Protein AF-A0A976DA65-F1 (afdb_monomer)

pLDDT: mean 87.62, std 11.89, range [40.66, 98.31]

Radius of gyration: 24.02 Å; Cα contacts (8 Å, |Δi|>4): 67; chains: 1; bounding box: 48×58×60 Å

Mean predicted aligned error: 8.74 Å

Sequence (136 aa):
MIRGKNDKVDAQRIATYAYKNRDEVRLWTPKRDVIQKLDRLTALRSRLIKVRKIMQSPLTDCQDFVSKKDLNEAKEACQATMKALNKDIESVNQDIENVIQSDPDLKALYELIESVKGVGPVIATEILIVTARAAS

Structure (mmCIF, N/CA/C/O backbone):
data_AF-A0A976DA65-F1
#
_entry.id   AF-A0A976DA65-F1
#
loop_
_atom_site.group_PDB
_atom_site.id
_atom_site.type_symbol
_atom_site.label_atom_id
_atom_site.label_alt_id
_atom_site.label_comp_id
_atom_site.label_asym_id
_atom_site.label_entity_id
_atom_site.label_seq_id
_atom_site.pdbx_PDB_ins_code
_atom_site.Cartn_x
_atom_site.Cartn_y
_atom_site.Cartn_z
_atom_site.occupancy
_atom_site.B_iso_or_equiv
_atom_site.auth_seq_id
_atom_site.auth_comp_id
_atom_site.auth_asym_id
_atom_site.auth_atom_id
_atom_site.pdbx_PDB_model_num
ATOM 1 N N . MET A 1 1 ? 17.087 42.278 -10.799 1.00 44.28 1 MET A N 1
ATOM 2 C CA . MET A 1 1 ? 16.633 42.571 -12.177 1.00 44.28 1 MET A CA 1
ATOM 3 C C . MET A 1 1 ? 17.690 41.984 -13.106 1.00 44.28 1 MET A C 1
ATOM 5 O O . MET A 1 1 ? 18.820 42.408 -12.997 1.00 44.28 1 MET A O 1
ATOM 9 N N . ILE A 1 2 ? 17.506 40.931 -13.899 1.00 47.41 2 ILE A N 1
ATOM 10 C CA . ILE A 1 2 ? 16.337 40.157 -14.319 1.00 47.41 2 ILE A CA 1
ATOM 11 C C . ILE A 1 2 ? 16.768 38.686 -14.234 1.00 47.41 2 ILE A C 1
ATOM 13 O O . ILE A 1 2 ? 17.850 38.327 -14.692 1.00 47.41 2 ILE A O 1
ATOM 17 N N . ARG A 1 3 ? 15.923 37.849 -13.630 1.00 50.19 3 ARG A N 1
ATOM 18 C CA . ARG A 1 3 ? 15.988 36.382 -13.648 1.00 50.19 3 ARG A CA 1
ATOM 19 C C . ARG A 1 3 ? 15.705 35.960 -15.102 1.00 50.19 3 ARG A C 1
ATOM 21 O O . ARG A 1 3 ? 14.570 35.671 -15.465 1.00 50.19 3 ARG A O 1
ATOM 28 N N . GLY A 1 4 ? 16.690 36.160 -15.973 1.00 54.88 4 GLY A N 1
ATOM 29 C CA . GLY A 1 4 ? 16.550 36.058 -17.421 1.00 54.88 4 GLY A CA 1
ATOM 30 C C . GLY A 1 4 ? 16.453 34.599 -17.828 1.00 54.88 4 GLY A C 1
ATOM 31 O O . GLY A 1 4 ? 17.364 33.827 -17.553 1.00 54.88 4 GLY A O 1
ATOM 32 N N . LYS A 1 5 ? 15.324 34.239 -18.443 1.00 62.72 5 LYS A N 1
ATOM 33 C CA . LYS A 1 5 ? 15.035 32.930 -19.036 1.00 62.72 5 LYS A CA 1
ATOM 34 C C . LYS A 1 5 ? 16.263 32.330 -19.717 1.00 62.72 5 LYS A C 1
ATOM 36 O O . LYS A 1 5 ? 16.758 32.864 -20.707 1.00 62.72 5 LYS A O 1
ATOM 41 N N . ASN A 1 6 ? 16.686 31.192 -19.188 1.00 67.50 6 ASN A N 1
ATOM 42 C CA . ASN A 1 6 ? 17.826 30.426 -19.662 1.00 67.50 6 ASN A CA 1
ATOM 43 C C . ASN A 1 6 ? 17.402 29.329 -20.663 1.00 67.50 6 ASN A C 1
ATOM 45 O O . ASN A 1 6 ? 18.244 28.596 -21.161 1.00 67.50 6 ASN A O 1
ATOM 49 N N . ASP A 1 7 ? 16.113 29.281 -21.034 1.00 82.69 7 ASP A N 1
ATOM 50 C CA . ASP A 1 7 ? 15.498 28.254 -21.889 1.00 82.69 7 ASP A CA 1
ATOM 51 C C . ASP A 1 7 ? 16.254 28.021 -23.205 1.00 82.69 7 ASP A C 1
ATOM 53 O O . ASP A 1 7 ? 16.428 26.880 -23.617 1.00 82.69 7 ASP A O 1
ATOM 57 N N . LYS A 1 8 ? 16.742 29.083 -23.868 1.00 82.19 8 LYS A N 1
ATOM 58 C CA . LYS A 1 8 ? 17.513 28.943 -25.120 1.00 82.19 8 LYS A CA 1
ATOM 59 C C . LYS A 1 8 ? 18.884 28.308 -24.892 1.00 82.19 8 LYS A C 1
ATOM 61 O O . LYS A 1 8 ? 19.291 27.443 -25.663 1.00 82.19 8 LYS A O 1
ATOM 66 N N . VAL A 1 9 ? 19.593 28.746 -23.853 1.00 85.00 9 VAL A N 1
ATOM 67 C CA . VAL A 1 9 ? 20.930 28.238 -23.515 1.00 85.00 9 VAL A CA 1
ATOM 68 C C . VAL A 1 9 ? 20.822 26.804 -22.999 1.00 85.00 9 VAL A C 1
ATOM 70 O O . VAL A 1 9 ? 21.595 25.941 -23.409 1.00 85.00 9 VAL A O 1
ATOM 73 N N . ASP A 1 10 ? 19.823 26.520 -22.167 1.00 85.06 10 ASP A N 1
ATOM 74 C CA . ASP A 1 10 ? 19.551 25.184 -21.648 1.00 85.06 10 ASP A CA 1
ATOM 75 C C . ASP A 1 10 ? 19.087 24.238 -22.762 1.00 85.06 10 ASP A C 1
ATOM 77 O O . ASP A 1 10 ? 19.604 23.127 -22.854 1.00 85.06 10 ASP A O 1
ATOM 81 N N . ALA A 1 11 ? 18.235 24.687 -23.692 1.00 86.75 11 ALA A N 1
ATOM 82 C CA . ALA A 1 11 ? 17.871 23.904 -24.875 1.00 86.75 11 ALA A CA 1
ATOM 83 C C . ALA A 1 11 ? 19.092 23.575 -25.746 1.00 86.75 11 ALA A C 1
ATOM 85 O O . ALA A 1 11 ? 19.253 22.431 -26.173 1.00 86.75 11 ALA A O 1
ATOM 86 N N . GLN A 1 12 ? 19.993 24.539 -25.970 1.00 90.81 12 GLN A N 1
ATOM 87 C CA . GLN A 1 12 ? 21.225 24.303 -26.727 1.00 90.81 12 GLN A CA 1
ATOM 88 C C . GLN A 1 12 ? 22.146 23.297 -26.019 1.00 90.81 12 GLN A C 1
ATOM 90 O O . GLN A 1 12 ? 22.740 22.433 -26.672 1.00 90.81 12 GLN A O 1
ATOM 95 N N . ARG A 1 13 ? 22.256 23.372 -24.688 1.00 89.69 13 ARG A N 1
ATOM 96 C CA . ARG A 1 13 ? 23.048 22.426 -23.886 1.00 89.69 13 ARG A CA 1
ATOM 97 C C . ARG A 1 13 ? 22.442 21.026 -23.907 1.00 89.69 13 ARG A C 1
ATOM 99 O O . ARG A 1 13 ? 23.187 20.075 -24.134 1.00 89.69 13 ARG A O 1
ATOM 106 N N . ILE A 1 14 ? 21.121 20.901 -23.754 1.00 87.06 14 ILE A N 1
ATOM 107 C CA . ILE A 1 14 ? 20.394 19.626 -23.859 1.00 87.06 14 ILE A CA 1
ATOM 108 C C . ILE A 1 14 ? 20.591 19.020 -25.252 1.00 87.06 14 ILE A C 1
ATOM 110 O O . ILE A 1 14 ? 20.954 17.852 -25.352 1.00 87.06 14 ILE A O 1
ATOM 114 N N . ALA A 1 15 ? 20.440 19.806 -26.323 1.00 88.38 15 ALA A N 1
ATOM 115 C CA . ALA A 1 15 ? 20.617 19.332 -27.697 1.00 88.38 15 ALA A CA 1
ATOM 116 C C . ALA A 1 15 ? 22.059 18.876 -27.976 1.00 88.38 15 ALA A C 1
ATOM 118 O O . ALA A 1 15 ? 22.281 17.807 -28.541 1.00 88.38 15 ALA A O 1
ATOM 119 N N . THR A 1 16 ? 23.048 19.655 -27.530 1.00 92.19 16 THR A N 1
ATOM 120 C CA . THR A 1 16 ? 24.469 19.304 -27.678 1.00 92.19 16 THR A CA 1
ATOM 121 C C . THR A 1 16 ? 24.805 18.029 -26.905 1.00 92.19 16 THR A C 1
ATOM 123 O O . THR A 1 16 ? 25.524 17.171 -27.412 1.00 92.19 16 THR A O 1
ATOM 126 N N . TYR A 1 17 ? 24.281 17.889 -25.685 1.00 88.69 17 TYR A N 1
ATOM 127 C CA . TYR A 1 17 ? 24.463 16.695 -24.865 1.00 88.69 17 TYR A CA 1
ATOM 128 C C . TYR A 1 17 ? 23.795 15.469 -25.501 1.00 88.69 17 TYR A C 1
ATOM 130 O O . TYR A 1 17 ? 24.442 14.433 -25.636 1.00 88.6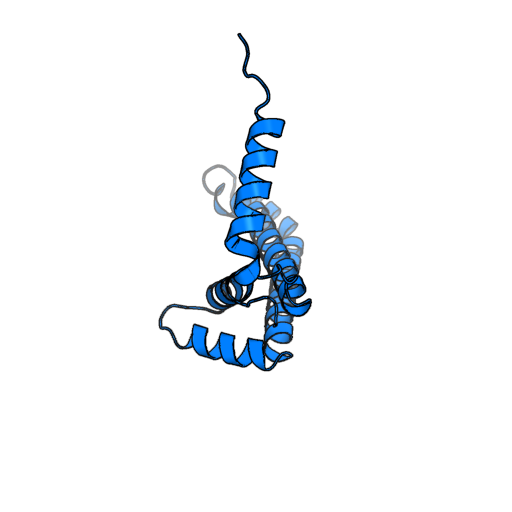9 17 TYR A O 1
ATOM 138 N N . ALA A 1 18 ? 22.549 15.594 -25.962 1.00 86.75 18 ALA A N 1
ATOM 139 C CA . ALA A 1 18 ? 21.825 14.518 -26.633 1.00 86.75 18 ALA A CA 1
ATOM 140 C C . ALA A 1 18 ? 22.538 14.060 -27.915 1.00 86.75 18 ALA A C 1
ATOM 142 O O . ALA A 1 18 ? 22.694 12.864 -28.134 1.00 86.75 18 ALA A O 1
ATOM 143 N N . TYR A 1 19 ? 23.037 14.996 -28.729 1.00 89.19 19 TYR A N 1
ATOM 144 C CA . TYR A 1 19 ? 23.771 14.670 -29.953 1.00 89.19 19 TYR A CA 1
ATOM 145 C C . TYR A 1 19 ? 25.103 13.961 -29.673 1.00 89.19 19 TYR A C 1
ATOM 147 O O . TYR A 1 19 ? 25.441 13.004 -30.366 1.00 89.19 19 TYR A O 1
ATOM 155 N N . LYS A 1 20 ? 25.851 14.406 -28.652 1.00 91.00 20 LYS A N 1
ATOM 156 C CA . LYS A 1 20 ? 27.131 13.793 -28.259 1.00 91.00 20 LYS A CA 1
ATOM 157 C C . LYS A 1 20 ? 26.974 12.374 -27.717 1.00 91.00 20 LYS A C 1
ATOM 159 O O . LYS A 1 20 ? 27.839 11.551 -27.970 1.00 91.00 20 LYS A O 1
ATOM 164 N N . ASN A 1 21 ? 25.893 12.105 -26.990 1.00 88.94 21 ASN A N 1
ATOM 165 C CA . ASN A 1 21 ? 25.658 10.812 -26.343 1.00 88.94 21 ASN A CA 1
ATOM 166 C C . ASN A 1 21 ? 24.681 9.925 -27.127 1.00 88.94 21 ASN A C 1
ATOM 168 O O . ASN A 1 21 ? 24.206 8.935 -26.585 1.00 88.94 21 ASN A O 1
ATOM 172 N N . ARG A 1 22 ? 24.351 10.268 -28.382 1.00 85.44 22 ARG A N 1
ATOM 173 C CA . ARG A 1 22 ? 23.292 9.605 -29.169 1.00 85.44 22 ARG A CA 1
ATOM 174 C C . ARG A 1 22 ? 23.475 8.089 -29.293 1.00 85.44 22 ARG A C 1
ATOM 176 O O . ARG A 1 22 ? 22.488 7.366 -29.291 1.00 85.44 22 ARG A O 1
ATOM 183 N N . ASP A 1 23 ? 24.725 7.633 -29.371 1.00 85.06 23 ASP A N 1
ATOM 184 C CA . ASP A 1 23 ? 25.069 6.220 -29.545 1.00 85.06 23 ASP A CA 1
ATOM 185 C C . ASP A 1 23 ? 24.917 5.436 -28.220 1.00 85.06 23 ASP A C 1
ATOM 187 O O . ASP A 1 23 ? 24.813 4.213 -28.224 1.00 85.06 23 ASP A O 1
ATOM 191 N N . GLU A 1 24 ? 24.827 6.141 -27.084 1.00 82.44 24 GLU A N 1
ATOM 192 C CA . GLU A 1 24 ? 24.597 5.596 -25.738 1.00 82.44 24 GLU A CA 1
ATOM 193 C C . GLU A 1 24 ? 23.175 5.880 -25.208 1.00 82.44 24 GLU A C 1
ATOM 195 O O . GLU A 1 24 ? 22.839 5.516 -24.074 1.00 82.44 24 GLU A O 1
ATOM 200 N N . VAL A 1 25 ? 22.312 6.530 -26.003 1.00 80.75 25 VAL A N 1
ATOM 201 C CA . VAL A 1 25 ? 20.947 6.879 -25.586 1.00 80.75 25 VAL A CA 1
ATOM 202 C C . VAL A 1 25 ? 20.132 5.612 -25.342 1.00 80.75 25 VAL A C 1
ATOM 204 O O . VAL A 1 25 ? 19.889 4.811 -26.242 1.00 80.75 25 VAL A O 1
ATOM 207 N N . ARG A 1 26 ? 19.622 5.474 -24.115 1.00 76.88 26 ARG A N 1
ATOM 208 C CA . ARG A 1 26 ? 18.584 4.498 -23.774 1.00 76.88 26 ARG A CA 1
ATOM 209 C C . ARG A 1 26 ? 17.232 5.191 -23.791 1.00 76.88 26 ARG A C 1
ATOM 211 O O . ARG A 1 26 ? 16.994 6.102 -22.998 1.00 76.88 26 ARG A O 1
ATOM 218 N N . LEU A 1 27 ? 16.355 4.763 -24.696 1.00 79.94 27 LEU A N 1
ATOM 219 C CA . LEU A 1 27 ? 14.979 5.247 -24.727 1.00 79.94 27 LEU A CA 1
ATOM 220 C C . LEU A 1 27 ? 14.273 4.852 -23.430 1.00 79.94 27 LEU A C 1
ATOM 222 O O . LEU A 1 27 ? 14.409 3.729 -22.945 1.00 79.94 27 LEU A O 1
ATOM 226 N N . TRP A 1 28 ? 13.526 5.795 -22.863 1.00 79.75 28 TRP A N 1
ATOM 227 C CA . TRP A 1 28 ? 12.684 5.513 -21.712 1.00 79.75 28 TRP A CA 1
ATOM 228 C C . TRP A 1 28 ? 11.551 4.577 -22.131 1.00 79.75 28 TRP A C 1
ATOM 230 O O . TRP A 1 28 ? 10.835 4.862 -23.092 1.00 79.75 28 TRP A O 1
ATOM 240 N N . THR A 1 29 ? 11.376 3.484 -21.396 1.00 75.44 29 THR A N 1
ATOM 241 C CA . THR A 1 29 ? 10.251 2.568 -21.562 1.00 75.44 29 THR A CA 1
ATOM 242 C C . THR A 1 29 ? 9.247 2.759 -20.422 1.00 75.44 29 THR A C 1
ATOM 244 O O . THR A 1 29 ? 9.640 2.969 -19.267 1.00 75.44 29 THR A O 1
ATOM 247 N N . PRO A 1 30 ? 7.936 2.725 -20.714 1.00 76.81 30 PRO A N 1
ATOM 248 C CA . PRO A 1 30 ? 6.917 2.842 -19.684 1.00 76.81 30 PRO A CA 1
ATOM 249 C C . PRO A 1 30 ? 6.917 1.617 -18.771 1.00 76.81 30 PRO A C 1
ATOM 251 O O . PRO A 1 30 ? 7.195 0.493 -19.192 1.00 76.81 30 PRO A O 1
ATOM 254 N N . LYS A 1 31 ? 6.565 1.828 -17.499 1.00 80.19 31 LYS A N 1
ATOM 255 C CA . LYS A 1 31 ? 6.404 0.730 -16.538 1.00 80.19 31 LYS A CA 1
ATOM 256 C C . LYS A 1 31 ? 5.358 -0.266 -17.048 1.00 80.19 31 LYS A C 1
ATOM 258 O O . LYS A 1 31 ? 4.302 0.154 -17.522 1.00 80.19 31 LYS A O 1
ATOM 263 N N . ARG A 1 32 ? 5.618 -1.567 -16.858 1.00 88.62 32 ARG A N 1
ATOM 264 C CA . ARG A 1 32 ? 4.648 -2.646 -17.123 1.00 88.62 32 ARG A CA 1
ATOM 265 C C . ARG A 1 32 ? 3.309 -2.330 -16.446 1.00 88.62 32 ARG A C 1
ATOM 267 O O . ARG A 1 32 ? 3.294 -1.860 -15.306 1.00 88.62 32 ARG A O 1
ATOM 274 N N . ASP A 1 33 ? 2.196 -2.646 -17.100 1.00 90.88 33 ASP A N 1
ATOM 275 C CA . ASP A 1 33 ? 0.854 -2.359 -16.568 1.00 90.88 33 ASP A CA 1
ATOM 276 C C . ASP A 1 33 ? 0.600 -3.016 -15.207 1.00 90.88 33 ASP A C 1
ATOM 278 O O . ASP A 1 33 ? -0.033 -2.420 -14.335 1.00 90.88 33 ASP A O 1
ATOM 282 N N . VAL A 1 34 ? 1.164 -4.207 -14.986 1.00 92.44 34 VAL A N 1
ATOM 283 C CA . VAL A 1 34 ? 1.109 -4.913 -13.699 1.00 92.44 34 VAL A CA 1
ATOM 284 C C . VAL A 1 34 ? 1.760 -4.107 -12.564 1.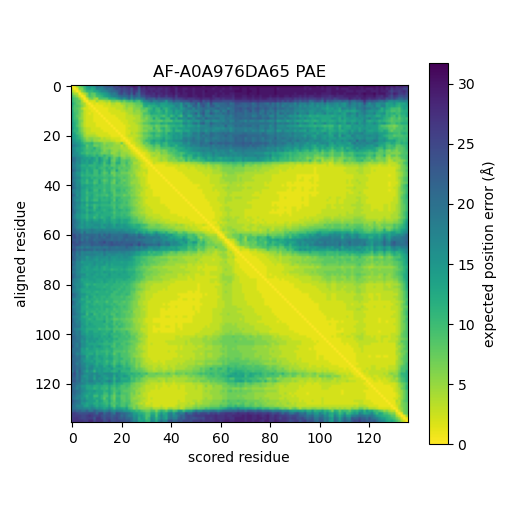00 92.44 34 VAL A C 1
ATOM 286 O O . VAL A 1 34 ? 1.202 -4.023 -11.472 1.00 92.44 34 VAL A O 1
ATOM 289 N N . ILE A 1 35 ? 2.870 -3.409 -12.836 1.00 92.06 35 ILE A N 1
ATOM 290 C CA . ILE A 1 35 ? 3.542 -2.538 -11.861 1.00 92.06 35 ILE A CA 1
ATOM 291 C C . ILE A 1 35 ? 2.714 -1.286 -11.599 1.00 92.06 35 ILE A C 1
ATOM 293 O O . ILE A 1 35 ? 2.562 -0.876 -10.452 1.00 92.06 35 ILE A O 1
ATOM 297 N N . GLN A 1 36 ? 2.129 -0.693 -12.642 1.00 92.12 36 GLN A N 1
ATOM 298 C CA . GLN A 1 36 ? 1.224 0.444 -12.465 1.00 92.12 36 GLN A CA 1
ATOM 299 C C . GLN A 1 36 ? -0.026 0.057 -11.658 1.00 92.12 36 GLN A C 1
ATOM 301 O O . GLN A 1 36 ? -0.530 0.856 -10.870 1.00 92.12 36 GLN A O 1
ATOM 306 N N . LYS A 1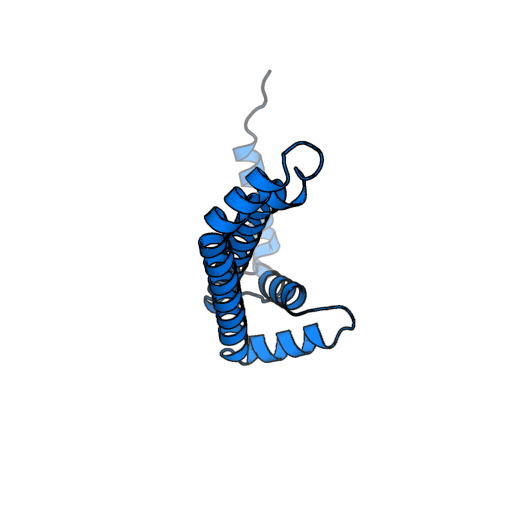 37 ? -0.545 -1.164 -11.842 1.00 94.69 37 LYS A N 1
ATOM 307 C CA . LYS A 1 37 ? -1.656 -1.699 -11.045 1.00 94.69 37 LYS A CA 1
ATOM 308 C C . LYS A 1 37 ? -1.256 -1.851 -9.577 1.00 94.69 37 LYS A C 1
ATOM 310 O O . LYS A 1 37 ? -2.005 -1.385 -8.719 1.00 94.69 37 LYS A O 1
ATOM 315 N N . LEU A 1 38 ? -0.088 -2.434 -9.296 1.00 94.62 38 LEU A N 1
ATOM 316 C CA . LEU A 1 38 ? 0.440 -2.546 -7.932 1.00 94.62 38 LEU A CA 1
ATOM 317 C C . LEU A 1 38 ? 0.606 -1.180 -7.268 1.00 94.62 38 LEU A C 1
ATOM 319 O O . LEU A 1 38 ? 0.129 -0.991 -6.156 1.00 94.62 38 LEU A O 1
ATOM 323 N N . ASP A 1 39 ? 1.185 -0.208 -7.969 1.00 93.75 39 ASP A N 1
ATOM 324 C CA . ASP A 1 39 ? 1.358 1.158 -7.464 1.00 93.75 39 ASP A CA 1
ATOM 325 C C . ASP A 1 39 ? 0.015 1.794 -7.051 1.00 93.75 39 ASP A C 1
ATOM 327 O O . ASP A 1 39 ? -0.150 2.312 -5.943 1.00 93.75 39 ASP A O 1
ATOM 331 N N . ARG A 1 40 ? -1.016 1.655 -7.895 1.00 96.25 40 ARG A N 1
ATOM 332 C CA . ARG A 1 40 ? -2.372 2.150 -7.594 1.00 96.25 40 ARG A CA 1
ATOM 333 C C . ARG A 1 40 ? -2.992 1.458 -6.375 1.00 96.25 40 ARG A C 1
ATOM 335 O O . ARG A 1 40 ? -3.601 2.146 -5.549 1.00 96.25 40 ARG A O 1
ATOM 342 N N . LEU A 1 41 ? -2.851 0.135 -6.259 1.00 97.25 41 LEU A N 1
ATOM 343 C CA . LEU A 1 41 ? -3.368 -0.648 -5.129 1.00 97.25 41 LEU A CA 1
ATOM 344 C C . LEU A 1 41 ? -2.654 -0.284 -3.822 1.00 97.25 41 LEU A C 1
ATOM 346 O O . LEU A 1 41 ? -3.309 -0.016 -2.814 1.00 97.25 41 LEU A O 1
ATOM 350 N N . THR A 1 42 ? -1.330 -0.164 -3.844 1.00 95.75 42 THR A N 1
ATOM 351 C CA . THR A 1 42 ? -0.528 0.234 -2.681 1.00 95.75 42 THR A CA 1
ATOM 352 C C . THR A 1 42 ? -0.852 1.661 -2.232 1.00 95.75 42 THR A C 1
ATOM 354 O O . THR A 1 42 ? -1.031 1.925 -1.037 1.00 95.75 42 THR A O 1
ATOM 357 N N . ALA A 1 43 ? -1.061 2.582 -3.177 1.00 96.19 43 ALA A N 1
ATOM 358 C CA . ALA A 1 43 ? -1.537 3.927 -2.873 1.00 96.19 43 ALA A CA 1
ATOM 359 C C . ALA A 1 43 ? -2.952 3.927 -2.266 1.00 96.19 43 ALA A C 1
ATOM 361 O O . ALA A 1 43 ? -3.255 4.759 -1.404 1.00 96.19 43 ALA A O 1
ATOM 362 N N . LEU A 1 44 ? -3.848 3.041 -2.718 1.00 97.94 44 LEU A N 1
ATOM 363 C CA . LEU A 1 44 ? -5.193 2.886 -2.151 1.00 97.94 44 LEU A CA 1
ATOM 364 C C . LEU A 1 44 ? -5.130 2.344 -0.719 1.00 97.94 44 LEU A C 1
ATOM 366 O O . LEU A 1 44 ? -5.714 2.943 0.184 1.00 97.94 44 LEU A O 1
ATOM 370 N N . ARG A 1 45 ? -4.354 1.282 -0.492 1.00 97.88 45 ARG A N 1
ATOM 371 C CA . ARG A 1 45 ? -4.103 0.710 0.835 1.00 97.88 45 ARG A CA 1
ATOM 372 C C . ARG A 1 45 ? -3.614 1.771 1.821 1.00 97.88 45 ARG A C 1
ATOM 374 O O . ARG A 1 45 ? -4.161 1.907 2.915 1.00 97.88 45 ARG A O 1
ATOM 381 N N . SER A 1 46 ? -2.629 2.573 1.418 1.00 96.88 46 SER A N 1
ATOM 382 C CA . SER A 1 46 ? -2.086 3.662 2.239 1.00 96.88 46 SER A CA 1
ATOM 383 C C . SER A 1 46 ? -3.140 4.716 2.596 1.00 96.88 46 SER A C 1
ATOM 385 O O . SER A 1 46 ? -3.199 5.176 3.740 1.00 96.88 46 SER A O 1
ATOM 387 N N . ARG A 1 47 ? -4.026 5.066 1.652 1.00 98.00 47 ARG A N 1
ATOM 388 C CA . ARG A 1 47 ? -5.160 5.971 1.906 1.00 98.00 47 ARG A CA 1
ATOM 389 C C . ARG A 1 47 ? -6.144 5.381 2.919 1.00 98.00 47 ARG A C 1
ATOM 391 O O . ARG A 1 47 ? -6.502 6.077 3.866 1.00 98.00 47 ARG A O 1
ATOM 398 N N . LEU A 1 48 ? -6.525 4.112 2.775 1.00 97.94 48 LEU A N 1
ATOM 399 C CA . LEU A 1 48 ? -7.444 3.437 3.700 1.00 97.94 48 LEU A CA 1
ATOM 400 C C . LEU A 1 48 ? -6.876 3.353 5.123 1.00 97.94 48 LEU A C 1
ATOM 402 O O . LEU A 1 48 ? -7.569 3.684 6.084 1.00 97.94 48 LEU A O 1
ATOM 406 N N . ILE A 1 49 ? -5.595 2.999 5.268 1.00 97.44 49 ILE A N 1
ATOM 407 C CA . ILE A 1 49 ? -4.913 2.973 6.573 1.00 97.44 49 ILE A CA 1
ATOM 408 C C . ILE A 1 49 ? -4.920 4.363 7.219 1.00 97.44 49 ILE A C 1
ATOM 410 O O . ILE A 1 49 ? -5.175 4.485 8.420 1.00 97.44 49 ILE A O 1
ATOM 414 N N . LYS A 1 50 ? -4.673 5.419 6.432 1.00 97.75 50 LYS A N 1
ATOM 415 C CA . LYS A 1 50 ? -4.711 6.801 6.922 1.00 97.75 50 LYS A CA 1
ATOM 416 C C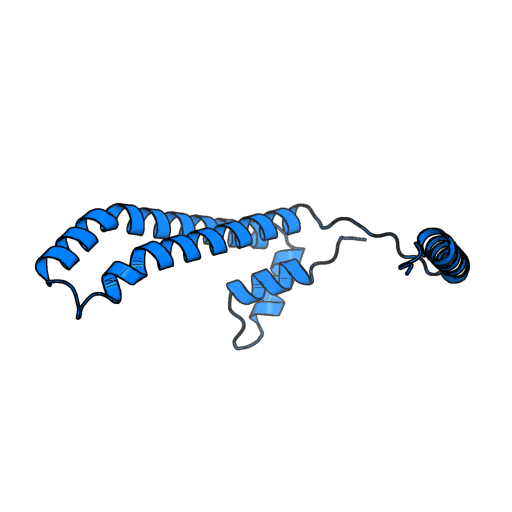 . LYS A 1 50 ? -6.105 7.179 7.422 1.00 97.75 50 LYS A C 1
ATOM 418 O O . LYS A 1 50 ? -6.215 7.708 8.524 1.00 97.75 50 LYS A O 1
ATOM 423 N N . VAL A 1 51 ? -7.154 6.872 6.657 1.00 97.06 51 VAL A N 1
ATOM 424 C CA . VAL A 1 51 ? -8.548 7.128 7.061 1.00 97.06 51 VAL A CA 1
ATOM 425 C C . VAL A 1 51 ? -8.894 6.357 8.334 1.00 97.06 51 VAL A C 1
ATOM 427 O O . VAL A 1 51 ? -9.407 6.948 9.281 1.00 97.06 51 VAL A O 1
ATOM 430 N N . ARG A 1 52 ? -8.532 5.071 8.416 1.00 96.56 52 ARG A N 1
ATOM 431 C CA . ARG A 1 52 ? -8.728 4.266 9.628 1.00 96.56 52 ARG A CA 1
ATOM 432 C C . ARG A 1 52 ? -8.058 4.897 10.846 1.00 96.56 52 ARG A C 1
ATOM 434 O O . ARG A 1 52 ? -8.674 4.979 11.902 1.00 96.56 52 ARG A O 1
ATOM 441 N N . LYS A 1 53 ? -6.818 5.374 10.705 1.00 95.00 53 LYS A N 1
ATOM 442 C CA . LYS A 1 53 ? -6.090 6.035 11.797 1.00 95.00 53 LYS A CA 1
ATOM 443 C C . LYS A 1 53 ? -6.770 7.334 12.237 1.00 95.00 53 LYS A C 1
ATOM 445 O O . LYS A 1 53 ? -6.864 7.579 13.435 1.00 95.00 53 LYS A O 1
ATOM 450 N N . ILE A 1 54 ? -7.257 8.134 11.285 1.00 94.00 54 ILE A N 1
ATOM 451 C CA . ILE A 1 54 ? -8.006 9.368 11.569 1.00 94.00 54 ILE A CA 1
ATOM 452 C C . ILE A 1 54 ? -9.272 9.058 12.375 1.00 94.00 54 ILE A C 1
ATOM 454 O O . ILE A 1 54 ? -9.548 9.751 13.345 1.00 94.00 54 ILE A O 1
ATOM 458 N N . MET A 1 55 ? -10.006 8.002 12.014 1.00 91.50 55 MET A N 1
ATOM 459 C CA . MET A 1 55 ? -11.217 7.594 12.738 1.00 91.50 55 MET A CA 1
ATOM 460 C C . MET A 1 55 ? -10.906 7.003 14.120 1.00 91.50 55 MET A C 1
ATOM 462 O O . MET A 1 55 ? -11.681 7.174 15.054 1.00 91.50 55 MET A O 1
ATOM 466 N N . GLN A 1 56 ? -9.777 6.305 14.265 1.00 91.06 56 GLN A N 1
ATOM 467 C CA . GLN A 1 56 ? -9.408 5.624 15.505 1.00 91.06 56 GLN A CA 1
ATOM 468 C C . GLN A 1 56 ? -8.835 6.560 16.575 1.00 91.06 56 GLN A C 1
ATOM 470 O O . GLN A 1 56 ? -9.156 6.382 17.745 1.00 91.06 56 GLN A O 1
ATOM 475 N N . SER A 1 57 ? -8.000 7.532 16.193 1.00 88.12 57 SER A N 1
ATOM 476 C CA . SER A 1 57 ? -7.260 8.385 17.140 1.00 88.12 57 SER A CA 1
ATOM 477 C C . SER A 1 57 ? -8.164 9.101 18.161 1.00 88.12 57 SER A C 1
ATOM 479 O O . SER A 1 57 ? -7.903 8.973 19.355 1.00 88.12 57 SER A O 1
ATOM 481 N N . PRO A 1 58 ? -9.295 9.730 17.786 1.00 84.88 58 PRO A N 1
ATOM 482 C CA . PRO A 1 58 ? -10.200 10.341 18.767 1.00 84.88 58 PRO A CA 1
ATOM 483 C C . PRO A 1 58 ? -10.799 9.337 19.766 1.00 84.88 58 PRO A C 1
ATOM 485 O O . PRO A 1 58 ? -11.081 9.682 20.910 1.00 84.88 58 PRO A O 1
ATOM 488 N N . LEU A 1 59 ? -10.975 8.077 19.354 1.00 84.50 59 LEU A N 1
ATOM 489 C CA . LEU A 1 59 ? -11.559 7.018 20.185 1.00 84.50 59 LEU A CA 1
ATOM 490 C C . LEU A 1 59 ? -10.555 6.431 21.191 1.00 84.50 59 LEU A C 1
ATOM 492 O O . LEU A 1 59 ? -10.966 5.753 22.139 1.00 84.50 59 LEU A O 1
ATOM 496 N N . THR A 1 60 ? -9.254 6.647 20.976 1.00 80.56 60 THR A N 1
ATOM 497 C CA . THR A 1 60 ? -8.174 6.158 21.844 1.00 80.56 60 THR A CA 1
ATOM 498 C C . THR A 1 60 ? -7.506 7.267 22.645 1.00 80.56 60 THR A C 1
ATOM 500 O O . THR A 1 60 ? -7.138 7.021 23.790 1.00 80.56 60 THR A O 1
ATOM 503 N N . ASP A 1 61 ? -7.394 8.472 22.093 1.00 79.44 61 ASP A N 1
ATOM 504 C CA . ASP A 1 61 ? -6.502 9.513 22.615 1.00 79.44 61 ASP A CA 1
ATOM 505 C C . ASP A 1 61 ? -7.248 10.545 23.483 1.00 79.44 61 ASP A C 1
ATOM 507 O O . ASP A 1 61 ? -6.634 11.278 24.251 1.00 79.44 61 ASP A O 1
ATOM 511 N N . CYS A 1 62 ? -8.585 10.583 23.419 1.00 74.56 62 CYS A N 1
ATOM 512 C CA . CYS A 1 62 ? -9.420 11.495 24.213 1.00 74.56 62 CYS A CA 1
ATOM 513 C C . CYS A 1 62 ? -9.897 10.896 25.552 1.00 74.56 62 CYS A C 1
ATOM 515 O O . CYS A 1 62 ? -10.776 11.468 26.197 1.00 74.56 62 CYS A O 1
ATOM 517 N N . GLN A 1 63 ? -9.332 9.760 25.980 1.00 68.94 63 GLN A N 1
ATOM 518 C CA . GLN A 1 63 ? -9.763 9.024 27.181 1.00 68.94 63 GLN A CA 1
ATOM 519 C C . GLN A 1 63 ? -9.663 9.828 28.483 1.00 68.94 63 GLN A C 1
ATOM 521 O O . GLN A 1 63 ? -10.476 9.620 29.380 1.00 68.94 63 GLN A O 1
ATOM 526 N N . ASP A 1 64 ? -8.723 10.771 28.550 1.00 74.38 64 ASP A N 1
ATOM 527 C CA . ASP A 1 64 ? -8.497 11.607 29.734 1.00 74.38 64 ASP A CA 1
ATOM 528 C C . ASP A 1 64 ? -9.325 12.907 29.730 1.00 74.38 64 ASP A C 1
ATOM 530 O O . ASP A 1 64 ? -9.409 13.592 30.748 1.00 74.38 64 ASP A O 1
ATOM 534 N N . PHE A 1 65 ? -9.957 13.252 28.600 1.00 76.50 65 PHE A N 1
ATOM 535 C CA . PHE A 1 65 ? -10.677 14.522 28.402 1.00 76.50 65 PHE A CA 1
ATOM 536 C C . PHE A 1 65 ? -12.189 14.356 28.218 1.00 76.50 65 PHE A C 1
ATOM 538 O O . PHE A 1 65 ? -12.930 15.335 28.290 1.00 76.50 65 PHE A O 1
ATOM 545 N N . VAL A 1 66 ? -12.653 13.132 27.959 1.00 81.00 66 VAL A N 1
ATOM 546 C CA . VAL A 1 66 ? -14.049 12.814 27.643 1.00 81.00 66 VAL A CA 1
ATOM 547 C C . VAL A 1 66 ? -14.549 11.738 28.600 1.00 81.00 66 VAL A C 1
ATOM 549 O O . VAL A 1 66 ? -13.799 10.851 29.010 1.00 81.00 66 VAL A O 1
ATOM 552 N N . SER A 1 67 ? -15.828 11.800 28.976 1.00 85.06 67 SER A N 1
ATOM 553 C CA . SER A 1 67 ? -16.402 10.787 29.857 1.00 85.06 67 SER A CA 1
ATOM 554 C C . SER A 1 67 ? -16.341 9.397 29.206 1.00 85.06 67 SER A C 1
ATOM 556 O O . SER A 1 67 ? -16.482 9.237 27.991 1.00 85.06 67 SER A O 1
ATOM 558 N N . LYS A 1 68 ? -16.171 8.349 30.024 1.00 85.44 68 LYS A N 1
ATOM 559 C CA . LYS A 1 68 ? -16.162 6.957 29.531 1.00 85.44 68 LYS A CA 1
ATOM 560 C C . LYS A 1 68 ? -17.443 6.594 28.775 1.00 85.44 68 LYS A C 1
ATOM 562 O O . LYS A 1 68 ? -17.395 5.758 27.878 1.00 85.44 68 LYS A O 1
ATOM 567 N N . LYS A 1 69 ? -18.573 7.203 29.147 1.00 87.75 69 LYS A N 1
ATOM 568 C CA . LYS A 1 69 ? -19.868 6.979 28.504 1.00 87.75 69 LYS A CA 1
ATOM 569 C C . LYS A 1 69 ? -19.865 7.524 27.075 1.00 87.75 69 LYS A C 1
ATOM 571 O O . LYS A 1 69 ? -20.099 6.752 26.153 1.00 87.75 69 LYS A O 1
ATOM 576 N N . ASP A 1 70 ? -19.497 8.791 26.891 1.00 87.25 70 ASP A N 1
ATO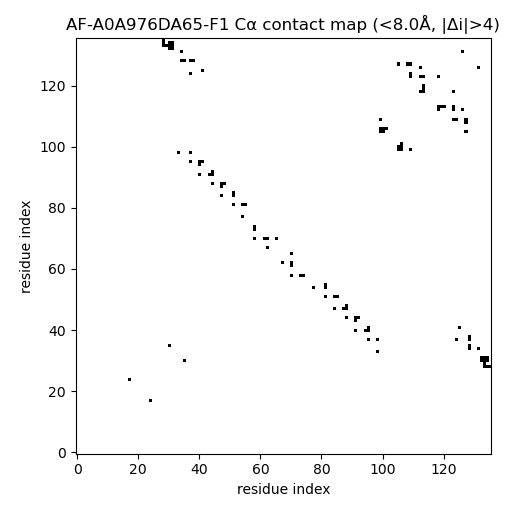M 577 C CA . ASP A 1 70 ? -19.498 9.433 25.567 1.00 87.25 70 ASP A CA 1
ATOM 578 C C . ASP A 1 70 ? -18.481 8.770 24.620 1.00 87.25 70 ASP A C 1
ATOM 580 O O . ASP A 1 70 ? -18.736 8.605 23.428 1.00 87.25 70 ASP A O 1
ATOM 584 N N . LEU A 1 71 ? -17.338 8.311 25.148 1.00 87.19 71 LEU A N 1
ATOM 585 C CA . LEU A 1 71 ? -16.355 7.546 24.371 1.00 87.19 71 LEU A CA 1
ATOM 586 C C . LEU A 1 71 ? -16.882 6.187 23.912 1.00 87.19 71 LEU A C 1
ATOM 588 O O . LEU A 1 71 ? -16.560 5.753 22.805 1.00 87.19 71 LEU A O 1
ATOM 592 N N . ASN A 1 72 ? -17.654 5.496 24.750 1.00 88.56 72 ASN A N 1
ATOM 593 C CA . ASN A 1 72 ? -18.259 4.223 24.370 1.00 88.56 72 ASN A CA 1
ATOM 594 C C . ASN A 1 72 ? -19.347 4.430 23.312 1.00 88.56 72 ASN A C 1
ATOM 596 O O . ASN A 1 72 ? -19.332 3.722 22.310 1.00 88.56 72 ASN A O 1
ATOM 600 N N . GLU A 1 73 ? -20.200 5.445 23.464 1.00 89.94 73 GLU A N 1
ATOM 601 C CA . GLU A 1 73 ? -21.202 5.808 22.451 1.00 89.94 73 GLU A CA 1
ATOM 602 C C . GLU A 1 73 ? -20.539 6.157 21.106 1.00 89.94 73 GLU A C 1
ATOM 604 O O . GLU A 1 73 ? -20.945 5.660 20.054 1.00 89.94 73 GLU A O 1
ATOM 609 N N . ALA A 1 74 ? -19.448 6.931 21.123 1.00 89.00 74 ALA A N 1
ATOM 610 C CA . ALA A 1 74 ? -18.681 7.250 19.918 1.00 89.00 74 ALA A CA 1
ATOM 611 C C . ALA A 1 74 ? -18.027 6.008 19.281 1.00 89.00 74 ALA A C 1
ATOM 613 O O . ALA A 1 74 ? -18.005 5.876 18.052 1.00 89.00 74 ALA A O 1
ATOM 614 N N . LYS A 1 75 ? -17.511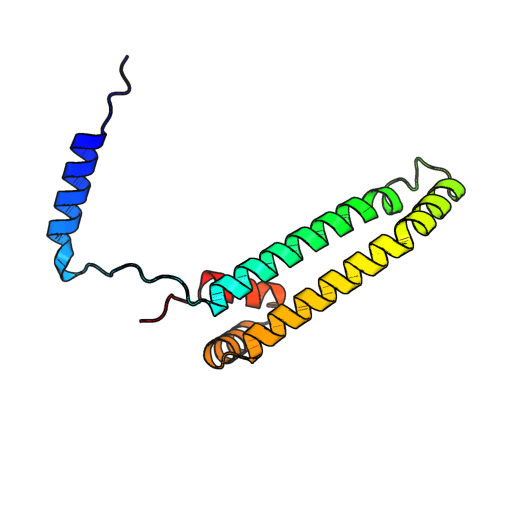 5.076 20.097 1.00 90.31 75 LYS A N 1
ATOM 615 C CA . LYS A 1 75 ? -16.950 3.799 19.623 1.00 90.31 75 LYS A CA 1
ATOM 616 C C . LYS A 1 75 ? -18.012 2.930 18.968 1.00 90.31 75 LYS A C 1
ATOM 618 O O . LYS A 1 75 ? -17.757 2.410 17.884 1.00 90.31 75 LYS A O 1
ATOM 623 N N . GLU A 1 76 ? -19.176 2.792 19.594 1.00 91.88 76 GLU A N 1
ATOM 624 C CA . GLU A 1 76 ? -20.308 2.038 19.051 1.00 91.88 76 GLU A CA 1
ATOM 625 C C . GLU A 1 76 ? -20.781 2.646 17.726 1.00 91.88 76 GLU A C 1
ATOM 627 O O . GLU A 1 76 ? -20.889 1.934 16.726 1.00 91.88 76 GLU A O 1
ATOM 632 N N . ALA A 1 77 ? -20.938 3.973 17.666 1.00 91.69 77 ALA A N 1
ATOM 633 C CA . ALA A 1 77 ? -21.319 4.678 16.44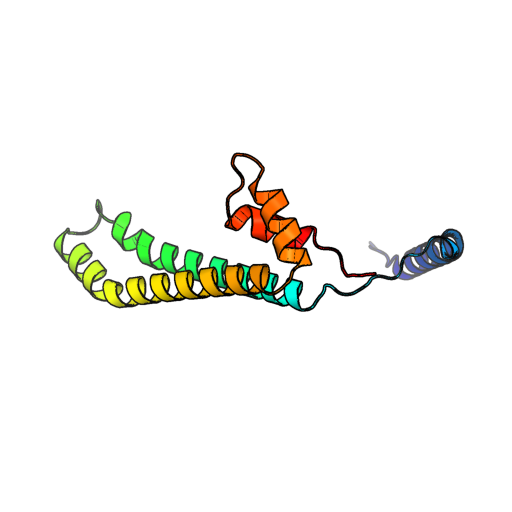4 1.00 91.69 77 ALA A CA 1
ATOM 634 C C . ALA A 1 77 ? -20.311 4.473 15.296 1.00 91.69 77 ALA A C 1
ATOM 636 O O . ALA A 1 77 ? -20.696 4.312 14.137 1.00 91.69 77 ALA A O 1
ATOM 637 N N . CYS A 1 78 ? -19.010 4.438 15.601 1.00 92.94 78 CYS A N 1
ATOM 638 C CA . CYS A 1 78 ? -17.955 4.255 14.599 1.00 92.94 78 CYS A CA 1
ATOM 639 C C . CYS A 1 78 ? -17.641 2.784 14.278 1.00 92.94 78 CYS A C 1
ATOM 641 O O . CYS A 1 78 ? -16.894 2.514 13.331 1.00 92.94 78 CYS A O 1
ATOM 643 N N . GLN A 1 79 ? -18.172 1.822 15.039 1.00 93.25 79 GLN A N 1
ATOM 644 C CA . GLN A 1 79 ? -17.768 0.416 14.961 1.00 93.25 79 GLN A CA 1
ATOM 645 C C . GLN A 1 79 ? -18.000 -0.183 13.569 1.00 93.25 79 GLN A C 1
ATOM 647 O O . GLN A 1 79 ? -17.127 -0.874 13.036 1.00 93.25 79 GLN A O 1
ATOM 652 N N . ALA A 1 80 ? -19.154 0.103 12.959 1.00 95.75 80 ALA A N 1
ATOM 653 C CA . ALA A 1 80 ? -19.490 -0.383 11.623 1.00 95.75 80 ALA A CA 1
ATOM 654 C C . ALA A 1 80 ? -18.515 0.157 10.563 1.00 95.75 80 ALA A C 1
ATOM 656 O O . ALA A 1 80 ? -17.987 -0.611 9.757 1.00 95.75 80 ALA A O 1
ATOM 657 N N . THR A 1 81 ? -18.205 1.454 10.622 1.00 95.81 81 THR A N 1
ATOM 658 C CA . THR A 1 81 ? -17.246 2.115 9.726 1.00 95.81 81 THR A CA 1
ATOM 659 C C . THR A 1 81 ? -15.842 1.538 9.885 1.00 95.81 81 THR A C 1
ATOM 661 O O . THR A 1 81 ? -15.193 1.203 8.897 1.00 95.81 81 THR A O 1
ATOM 664 N N . MET A 1 82 ? -15.376 1.349 11.123 1.00 95.38 82 MET A N 1
ATOM 665 C CA . MET A 1 82 ? -14.067 0.746 11.398 1.00 95.38 82 MET A CA 1
ATOM 666 C C . MET A 1 82 ? -13.975 -0.692 10.878 1.00 95.38 82 MET A C 1
ATOM 668 O O . MET A 1 82 ? -12.952 -1.087 10.316 1.00 95.38 82 MET A O 1
ATOM 672 N N . LYS A 1 83 ? -15.053 -1.473 11.023 1.00 96.88 83 LYS A N 1
ATOM 673 C CA . LYS A 1 83 ? -15.134 -2.835 10.485 1.00 96.88 83 LYS A CA 1
ATOM 674 C C . LYS A 1 83 ? -15.079 -2.843 8.956 1.00 96.88 83 LYS A C 1
ATOM 676 O O . LYS A 1 83 ? -14.355 -3.664 8.397 1.00 96.88 83 LYS A O 1
ATOM 681 N N . ALA A 1 84 ? -15.798 -1.934 8.298 1.00 97.56 84 ALA A N 1
ATOM 682 C CA . ALA A 1 84 ? -15.762 -1.789 6.845 1.00 97.56 84 ALA A CA 1
ATOM 683 C C . ALA A 1 84 ? -14.354 -1.420 6.353 1.00 97.56 84 ALA A C 1
ATOM 685 O O . ALA A 1 84 ? -13.802 -2.128 5.520 1.00 97.56 84 ALA A O 1
ATOM 686 N N . LEU A 1 85 ? -13.713 -0.417 6.966 1.00 97.62 85 LEU A N 1
ATOM 687 C CA . LEU A 1 85 ? -12.345 -0.015 6.619 1.00 97.62 85 LEU A CA 1
ATOM 688 C C . LEU A 1 85 ? -11.337 -1.160 6.768 1.00 97.62 85 LEU A C 1
ATOM 690 O O . LEU A 1 85 ? -10.468 -1.326 5.918 1.00 97.62 85 LEU A O 1
ATOM 694 N N . ASN A 1 86 ? -11.438 -1.962 7.832 1.00 97.50 86 ASN A N 1
ATOM 695 C CA . ASN A 1 86 ? -10.571 -3.130 8.000 1.00 97.50 86 ASN A CA 1
ATOM 696 C C . ASN A 1 86 ? -10.806 -4.182 6.912 1.00 97.50 86 ASN A C 1
ATOM 698 O O . ASN A 1 86 ? -9.840 -4.745 6.405 1.00 97.50 86 ASN A O 1
ATOM 702 N N . LYS A 1 87 ? -12.066 -4.420 6.532 1.00 98.31 87 LYS A N 1
ATOM 703 C CA . LYS A 1 87 ? -12.407 -5.343 5.447 1.00 98.31 87 LYS A CA 1
ATOM 704 C C . LYS A 1 87 ? -11.861 -4.858 4.102 1.00 98.31 87 LYS A C 1
ATOM 706 O O . LYS A 1 87 ? -11.302 -5.659 3.362 1.00 98.31 87 LYS A O 1
ATOM 711 N N . ASP A 1 88 ? -11.979 -3.567 3.812 1.00 98.12 88 ASP A N 1
ATOM 712 C CA . ASP A 1 88 ? -11.471 -2.982 2.569 1.00 98.12 88 ASP A CA 1
ATOM 713 C C . ASP A 1 88 ? -9.940 -3.057 2.507 1.00 98.12 88 ASP A C 1
ATOM 715 O O . ASP A 1 88 ? -9.382 -3.416 1.474 1.00 98.12 88 ASP A O 1
ATOM 719 N N . ILE A 1 89 ? -9.248 -2.779 3.621 1.00 98.12 89 ILE A N 1
ATOM 720 C CA . ILE A 1 89 ? -7.786 -2.931 3.712 1.00 98.12 89 ILE A CA 1
ATOM 721 C C . ILE A 1 89 ? -7.376 -4.379 3.435 1.00 98.12 89 ILE A C 1
ATOM 723 O O . ILE A 1 89 ? -6.432 -4.598 2.679 1.00 98.12 89 ILE A O 1
ATOM 727 N N . GLU A 1 90 ? -8.078 -5.350 4.021 1.00 97.88 90 GLU A N 1
ATOM 728 C CA . GLU A 1 90 ? -7.780 -6.769 3.820 1.00 97.88 90 GLU A CA 1
ATOM 729 C C . GLU A 1 90 ? -8.021 -7.202 2.372 1.00 97.88 90 GLU A C 1
ATOM 731 O O . GLU A 1 90 ? -7.173 -7.852 1.768 1.00 97.88 90 GLU A O 1
ATOM 736 N N . SER A 1 91 ? -9.127 -6.754 1.775 1.00 98.25 91 SER A N 1
ATOM 737 C CA . SER A 1 91 ? -9.413 -7.001 0.361 1.00 98.25 91 SER A CA 1
ATOM 738 C C . SER A 1 91 ? -8.306 -6.453 -0.539 1.00 98.25 91 SER A C 1
ATOM 740 O O . SER A 1 91 ? -7.845 -7.148 -1.438 1.00 98.25 91 SER A O 1
ATOM 742 N N . VAL A 1 92 ? -7.834 -5.229 -0.279 1.00 98.00 92 VAL A N 1
ATOM 743 C CA . VAL A 1 92 ? -6.751 -4.624 -1.067 1.00 98.00 92 VAL A CA 1
ATOM 744 C C . VAL A 1 92 ? -5.418 -5.345 -0.840 1.00 98.00 92 VAL A C 1
ATOM 746 O O . VAL A 1 92 ? -4.649 -5.482 -1.789 1.00 98.00 92 VAL A O 1
ATOM 749 N N . ASN A 1 93 ? -5.127 -5.829 0.375 1.00 97.19 93 ASN A N 1
ATOM 750 C CA . ASN A 1 93 ? -3.941 -6.660 0.620 1.00 97.19 93 ASN A CA 1
ATOM 751 C C . ASN A 1 93 ? -3.987 -7.937 -0.232 1.00 97.19 93 ASN A C 1
ATOM 753 O O . ASN A 1 93 ? -3.006 -8.251 -0.903 1.00 97.19 93 ASN A O 1
ATOM 757 N N . GLN A 1 94 ? -5.135 -8.618 -0.261 1.00 97.62 94 GLN A N 1
ATOM 758 C CA . GLN A 1 94 ? -5.314 -9.819 -1.071 1.00 97.62 94 GLN A CA 1
ATOM 759 C C . GLN A 1 94 ? -5.185 -9.518 -2.569 1.00 97.62 94 GLN A C 1
ATOM 761 O O . GLN A 1 94 ? -4.567 -10.286 -3.299 1.00 97.62 94 GLN A O 1
ATOM 766 N N . ASP A 1 95 ? -5.720 -8.388 -3.039 1.00 97.94 95 ASP A N 1
ATOM 767 C CA . ASP A 1 95 ? -5.573 -7.964 -4.434 1.00 97.94 95 ASP A CA 1
ATOM 768 C C . ASP A 1 95 ? -4.108 -7.700 -4.809 1.00 97.94 95 ASP A C 1
ATOM 770 O O . ASP A 1 95 ? -3.683 -8.068 -5.905 1.00 97.94 95 ASP A O 1
ATOM 774 N N . ILE A 1 96 ? -3.327 -7.084 -3.913 1.00 97.19 96 ILE A N 1
ATOM 775 C CA . ILE A 1 96 ? -1.883 -6.875 -4.100 1.00 97.19 96 ILE A CA 1
ATOM 776 C C . ILE A 1 96 ? -1.174 -8.223 -4.233 1.00 97.19 96 ILE A C 1
ATOM 778 O O . ILE A 1 96 ? -0.438 -8.434 -5.198 1.00 97.19 96 ILE A O 1
ATOM 782 N N . GLU A 1 97 ? -1.426 -9.142 -3.302 1.00 96.19 97 GLU A N 1
ATOM 783 C CA . GLU A 1 97 ? -0.812 -10.468 -3.311 1.00 96.19 97 GLU A CA 1
ATOM 784 C C . GLU A 1 97 ? -1.189 -11.254 -4.571 1.00 96.19 97 GLU A C 1
ATOM 786 O O . GLU A 1 97 ? -0.316 -11.785 -5.254 1.00 96.19 97 GL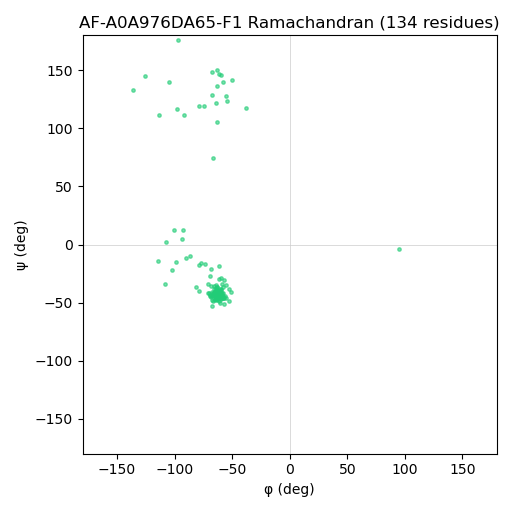U A O 1
ATOM 791 N N . ASN A 1 98 ? -2.463 -11.237 -4.961 1.00 97.25 98 ASN A N 1
ATOM 792 C CA . ASN A 1 98 ? -2.937 -11.887 -6.180 1.00 97.25 98 ASN A CA 1
ATOM 793 C C . ASN A 1 98 ? -2.236 -11.344 -7.429 1.00 97.25 98 ASN A C 1
ATOM 795 O O . ASN A 1 98 ? -1.871 -12.118 -8.312 1.00 97.25 98 ASN A O 1
ATOM 799 N N . VAL A 1 99 ? -2.029 -10.025 -7.517 1.00 96.12 99 VAL A N 1
ATOM 800 C CA . VAL A 1 99 ? -1.316 -9.420 -8.650 1.00 96.12 99 VAL A CA 1
ATOM 801 C C . VAL A 1 99 ? 0.135 -9.898 -8.703 1.00 96.12 99 VAL A C 1
ATOM 803 O O . VAL A 1 99 ? 0.597 -10.265 -9.782 1.00 96.12 99 VAL A O 1
ATOM 806 N N . ILE A 1 100 ? 0.825 -9.954 -7.562 1.00 95.12 100 ILE A N 1
ATOM 807 C CA . ILE A 1 100 ? 2.207 -10.452 -7.480 1.00 95.12 100 ILE A CA 1
ATOM 808 C C . ILE A 1 100 ? 2.272 -11.930 -7.879 1.00 95.12 100 ILE A C 1
ATOM 810 O O . ILE A 1 100 ? 3.087 -12.300 -8.716 1.00 95.12 100 ILE A O 1
ATOM 814 N N . GLN A 1 101 ? 1.385 -12.766 -7.336 1.00 94.38 101 GLN A N 1
ATOM 815 C CA . GLN A 1 101 ? 1.368 -14.208 -7.599 1.00 94.38 101 GLN A CA 1
ATOM 816 C C . GLN A 1 101 ? 0.949 -14.555 -9.035 1.00 94.38 101 GLN A C 1
ATOM 818 O O . GLN A 1 101 ? 1.349 -15.597 -9.553 1.00 94.38 101 GLN A O 1
ATOM 823 N N . SER A 1 102 ? 0.150 -13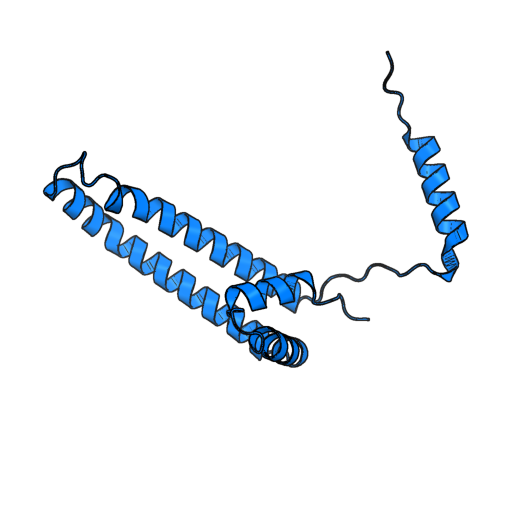.700 -9.683 1.00 94.62 102 SER A N 1
ATOM 824 C CA . SER A 1 102 ? -0.303 -13.904 -11.065 1.00 94.62 102 SER A CA 1
ATOM 825 C C . SER A 1 102 ? 0.780 -13.665 -12.121 1.00 94.62 102 SER A C 1
ATOM 827 O O . SER A 1 102 ? 0.619 -14.100 -13.260 1.00 94.62 102 SER A O 1
ATOM 829 N N . ASP A 1 103 ? 1.872 -12.990 -11.757 1.00 93.75 103 ASP A N 1
ATOM 830 C CA . ASP A 1 103 ? 2.966 -12.651 -12.660 1.00 93.75 103 ASP A CA 1
ATOM 831 C C . ASP A 1 103 ? 4.245 -13.400 -12.240 1.00 93.75 103 ASP A C 1
ATOM 833 O O . ASP A 1 103 ? 4.797 -13.108 -11.177 1.00 93.75 103 ASP A O 1
ATOM 837 N N . PRO A 1 104 ? 4.733 -14.371 -13.038 1.00 92.94 104 PRO A N 1
ATOM 838 C CA . PRO A 1 104 ? 5.867 -15.210 -12.651 1.00 92.94 104 PRO A CA 1
ATOM 839 C C . PRO A 1 104 ? 7.146 -14.430 -12.326 1.00 92.94 104 PRO A C 1
ATOM 841 O O . PRO A 1 104 ? 7.858 -14.798 -11.391 1.00 92.94 104 PRO A O 1
ATOM 844 N N . ASP A 1 105 ? 7.422 -13.342 -13.055 1.00 91.38 105 ASP A N 1
ATOM 845 C CA . ASP A 1 105 ? 8.605 -12.514 -12.807 1.00 91.38 105 ASP A CA 1
ATOM 846 C C . ASP A 1 105 ? 8.479 -11.783 -11.472 1.00 91.38 105 ASP A C 1
ATOM 848 O O . ASP A 1 105 ? 9.427 -11.736 -10.685 1.00 91.38 105 ASP A O 1
ATOM 852 N N . LEU A 1 106 ? 7.303 -11.197 -11.213 1.00 92.50 106 LEU A N 1
ATOM 853 C CA . LEU A 1 106 ? 7.060 -10.472 -9.969 1.00 92.50 106 LEU A CA 1
ATOM 854 C C . LEU A 1 106 ? 7.087 -11.410 -8.778 1.00 92.50 106 LEU A C 1
ATOM 856 O O . LEU A 1 106 ? 7.692 -11.064 -7.770 1.00 92.50 106 LEU A O 1
ATOM 860 N N . LYS A 1 107 ? 6.488 -12.592 -8.905 1.00 94.06 107 LYS A N 1
ATOM 861 C CA . LYS A 1 107 ? 6.529 -13.625 -7.878 1.00 94.06 107 LYS A CA 1
ATOM 862 C C . LYS A 1 107 ? 7.967 -14.008 -7.527 1.00 94.06 107 LYS A C 1
ATOM 864 O O . LYS A 1 107 ? 8.333 -13.955 -6.357 1.00 94.06 107 LYS A O 1
ATOM 869 N N . ALA A 1 108 ? 8.792 -14.325 -8.525 1.00 93.56 108 ALA A N 1
ATOM 870 C CA . ALA A 1 108 ? 10.185 -14.707 -8.296 1.00 93.56 108 ALA A CA 1
ATOM 871 C C . ALA A 1 108 ? 10.995 -13.576 -7.635 1.00 93.56 108 ALA A C 1
ATOM 873 O O . ALA A 1 108 ? 11.762 -13.814 -6.701 1.00 93.56 108 ALA A O 1
ATOM 874 N N . LEU A 1 109 ? 10.806 -12.329 -8.085 1.00 91.75 109 LEU A N 1
ATOM 875 C CA . LEU A 1 109 ? 11.435 -11.156 -7.468 1.00 91.75 109 LEU A CA 1
ATOM 876 C C . LEU A 1 109 ? 10.955 -10.939 -6.031 1.00 91.75 109 LEU A C 1
ATOM 878 O O . LEU A 1 109 ? 11.756 -10.612 -5.159 1.00 91.75 109 LEU A O 1
ATOM 882 N N . TYR A 1 110 ? 9.663 -11.118 -5.781 1.00 93.50 110 TYR A N 1
ATOM 883 C CA . TYR A 1 110 ? 9.059 -10.938 -4.469 1.00 93.50 110 TYR A CA 1
ATOM 884 C C . TYR A 1 110 ? 9.588 -11.954 -3.454 1.00 93.50 110 TYR A C 1
ATOM 886 O O . TYR A 1 110 ? 10.045 -11.557 -2.386 1.00 93.50 110 TYR A O 1
ATOM 894 N N . GLU A 1 111 ? 9.630 -13.238 -3.820 1.00 93.06 111 GLU A N 1
ATOM 895 C CA . GLU A 1 111 ? 10.194 -14.310 -2.988 1.00 93.06 111 GLU A CA 1
ATOM 896 C C . GLU A 1 111 ? 11.679 -14.060 -2.670 1.00 93.06 111 GLU A C 1
ATOM 898 O O . GLU A 1 111 ? 12.126 -14.259 -1.537 1.00 93.06 111 GLU A O 1
ATOM 903 N N . LEU A 1 112 ? 12.446 -13.550 -3.642 1.00 92.81 112 LEU A N 1
ATOM 904 C CA . LEU A 1 112 ? 13.837 -13.156 -3.418 1.00 92.81 112 LEU A CA 1
ATOM 905 C C . LEU A 1 112 ? 13.944 -12.013 -2.397 1.00 92.81 112 LEU A C 1
ATOM 907 O O . LEU A 1 112 ? 14.802 -12.056 -1.514 1.00 92.81 112 LEU A O 1
ATOM 911 N N . ILE A 1 113 ? 13.083 -10.999 -2.499 1.00 92.00 113 ILE A N 1
ATOM 912 C CA . ILE A 1 113 ? 13.077 -9.849 -1.589 1.00 92.00 113 ILE A CA 1
ATOM 913 C C . ILE A 1 113 ? 12.672 -10.268 -0.165 1.00 92.00 113 ILE A C 1
ATOM 915 O O . ILE A 1 113 ? 13.325 -9.857 0.795 1.00 92.00 113 ILE A O 1
ATOM 919 N N . GLU A 1 114 ? 11.643 -11.104 -0.015 1.00 92.31 114 GLU A N 1
ATOM 920 C CA . GLU A 1 114 ? 11.177 -11.588 1.294 1.00 92.31 114 GLU A CA 1
ATOM 921 C C . GLU A 1 114 ? 12.164 -12.532 1.990 1.00 92.31 114 GLU A C 1
ATOM 923 O O . GLU A 1 114 ? 12.140 -12.655 3.215 1.00 92.31 114 GLU A O 1
ATOM 928 N N . SER A 1 115 ? 13.087 -13.156 1.250 1.00 92.62 115 SER A N 1
ATOM 929 C CA . SER A 1 115 ? 14.146 -13.980 1.849 1.00 92.62 115 SER A CA 1
ATOM 930 C C . SER A 1 115 ? 15.073 -13.195 2.796 1.00 92.62 115 SER A C 1
ATOM 932 O O . SER A 1 115 ? 15.756 -13.778 3.645 1.00 92.62 115 SER A O 1
ATOM 934 N N . VAL A 1 116 ? 15.090 -11.860 2.688 1.00 92.00 116 VAL A N 1
ATOM 935 C CA . VAL A 1 116 ? 15.880 -10.981 3.551 1.00 92.00 116 VAL A CA 1
ATOM 936 C C . VAL A 1 116 ? 15.191 -10.804 4.903 1.00 92.00 116 VAL A C 1
ATOM 938 O O . VAL A 1 116 ? 14.104 -10.237 5.020 1.00 92.00 116 VAL A O 1
ATOM 941 N N . LYS A 1 117 ? 15.876 -11.216 5.973 1.00 89.50 117 LYS A N 1
ATOM 942 C CA . LYS A 1 117 ? 15.375 -11.081 7.346 1.00 89.50 117 LYS A CA 1
ATOM 943 C C . LYS A 1 117 ? 14.986 -9.630 7.663 1.00 89.50 117 LYS A C 1
ATOM 945 O O . LYS A 1 117 ? 15.822 -8.731 7.621 1.00 89.50 117 LYS A O 1
ATOM 950 N N . GLY A 1 118 ? 13.732 -9.434 8.071 1.00 87.31 118 GLY A N 1
ATOM 951 C CA . GLY A 1 118 ? 13.182 -8.124 8.438 1.00 87.31 118 GLY A CA 1
ATOM 952 C C . GLY A 1 118 ? 12.444 -7.406 7.304 1.00 87.31 118 GLY A C 1
ATOM 953 O O . GLY A 1 118 ? 11.850 -6.358 7.551 1.00 87.31 118 GLY A O 1
ATOM 954 N N . VAL A 1 119 ? 12.426 -7.970 6.094 1.00 90.69 119 VAL A N 1
ATOM 955 C CA . VAL A 1 119 ? 11.604 -7.478 4.987 1.00 90.69 119 VAL A CA 1
ATOM 956 C C . VAL A 1 119 ? 10.271 -8.215 5.005 1.00 90.69 119 VAL A C 1
ATOM 958 O O . VAL A 1 119 ? 10.211 -9.416 4.784 1.00 90.69 119 VAL A O 1
ATOM 961 N N . GLY A 1 120 ? 9.201 -7.487 5.324 1.00 89.44 120 GLY A N 1
ATOM 962 C CA . GLY A 1 120 ? 7.838 -8.014 5.269 1.00 89.44 120 GLY A CA 1
ATOM 963 C C . GLY A 1 120 ? 7.109 -7.651 3.969 1.00 89.44 120 GLY A C 1
ATOM 964 O O . GLY A 1 120 ? 7.599 -6.808 3.207 1.00 89.44 120 GLY A O 1
ATOM 965 N N . PRO A 1 121 ? 5.879 -8.160 3.781 1.00 89.75 121 PRO A N 1
ATOM 966 C CA . PRO A 1 121 ? 5.118 -8.047 2.535 1.00 89.75 121 PRO A CA 1
ATOM 967 C C . PRO A 1 121 ? 4.969 -6.626 1.983 1.00 89.75 121 PRO A C 1
ATOM 969 O O . PRO A 1 121 ? 5.044 -6.388 0.777 1.00 89.75 121 PRO A O 1
ATOM 972 N N . VAL A 1 122 ? 4.777 -5.651 2.877 1.00 90.81 122 VAL A N 1
ATOM 973 C CA . VAL A 1 122 ? 4.614 -4.234 2.515 1.00 90.81 122 VAL A CA 1
ATOM 974 C C . VAL A 1 122 ? 5.908 -3.667 1.942 1.00 90.81 122 VAL A C 1
ATOM 976 O O . VAL A 1 122 ? 5.889 -3.036 0.893 1.00 90.81 122 VAL A O 1
ATOM 979 N N . ILE A 1 123 ? 7.033 -3.911 2.618 1.00 91.75 123 ILE A N 1
ATOM 980 C CA . ILE A 1 123 ? 8.344 -3.415 2.188 1.00 91.75 123 ILE A CA 1
ATOM 981 C C . ILE A 1 123 ? 8.741 -4.106 0.883 1.00 91.75 123 ILE A C 1
ATOM 983 O O . ILE A 1 123 ? 9.198 -3.440 -0.042 1.00 91.75 123 ILE A O 1
ATOM 987 N N . ALA A 1 124 ? 8.501 -5.415 0.781 1.00 92.94 124 ALA A N 1
ATOM 988 C CA . ALA A 1 124 ? 8.757 -6.176 -0.434 1.00 92.94 124 ALA A CA 1
ATOM 989 C C . ALA A 1 124 ? 7.985 -5.617 -1.640 1.00 92.94 124 ALA A C 1
ATOM 991 O O . ALA A 1 124 ? 8.566 -5.398 -2.703 1.00 92.94 124 ALA A O 1
ATOM 992 N N . THR A 1 125 ? 6.701 -5.295 -1.452 1.00 92.12 125 THR A N 1
ATOM 993 C CA . THR A 1 125 ? 5.854 -4.701 -2.499 1.00 92.12 125 THR A CA 1
ATOM 994 C C . THR A 1 125 ? 6.373 -3.331 -2.948 1.00 92.12 125 THR A C 1
ATOM 996 O O . THR A 1 125 ? 6.447 -3.066 -4.146 1.00 92.12 125 THR A O 1
ATOM 999 N N . GLU A 1 126 ? 6.778 -2.467 -2.013 1.00 91.81 126 GLU A N 1
ATOM 1000 C CA . GLU A 1 126 ? 7.335 -1.142 -2.335 1.00 91.81 126 GLU A CA 1
ATOM 1001 C C . GLU A 1 126 ? 8.659 -1.245 -3.101 1.00 91.81 126 GLU A C 1
ATOM 1003 O O . GLU A 1 126 ? 8.857 -0.567 -4.112 1.00 91.81 126 GLU A O 1
ATOM 1008 N N . ILE A 1 127 ? 9.555 -2.142 -2.671 1.00 91.44 127 ILE A N 1
ATOM 1009 C CA . ILE A 1 127 ? 10.811 -2.412 -3.383 1.00 91.44 127 ILE A CA 1
ATOM 1010 C C . ILE A 1 127 ? 10.502 -2.855 -4.811 1.00 91.44 127 ILE A C 1
ATOM 1012 O O . ILE A 1 127 ? 11.100 -2.340 -5.757 1.00 91.44 127 ILE A O 1
ATOM 1016 N N . LEU A 1 128 ? 9.542 -3.761 -4.985 1.00 91.19 128 LEU A N 1
ATOM 1017 C CA . LEU A 1 128 ? 9.143 -4.265 -6.290 1.00 91.19 128 LEU A CA 1
ATOM 1018 C C . LEU A 1 128 ? 8.587 -3.142 -7.187 1.00 91.19 128 LEU A C 1
ATOM 1020 O O . LEU A 1 128 ? 9.015 -3.022 -8.328 1.00 91.19 128 LEU A O 1
ATOM 1024 N N . ILE A 1 129 ? 7.735 -2.243 -6.683 1.00 89.38 129 ILE A N 1
ATOM 1025 C CA . ILE A 1 129 ? 7.186 -1.108 -7.461 1.00 89.38 129 ILE A CA 1
ATOM 1026 C C . ILE A 1 129 ? 8.272 -0.116 -7.920 1.00 89.38 129 ILE A C 1
ATOM 1028 O O . ILE A 1 129 ? 8.182 0.469 -9.014 1.00 89.38 129 ILE A O 1
ATOM 1032 N N . VAL A 1 130 ? 9.284 0.108 -7.078 1.00 86.38 130 VAL A N 1
ATOM 1033 C CA . VAL A 1 130 ? 10.370 1.065 -7.340 1.00 86.38 130 VAL A CA 1
ATOM 1034 C C . VAL A 1 130 ? 11.446 0.467 -8.249 1.00 86.38 130 VAL A C 1
ATOM 1036 O O . VAL A 1 130 ? 12.000 1.182 -9.085 1.00 86.38 130 VAL A O 1
ATOM 1039 N N . THR A 1 131 ? 11.742 -0.826 -8.103 1.00 84.81 131 THR A N 1
ATOM 1040 C CA . THR A 1 131 ? 12.879 -1.482 -8.771 1.00 84.81 131 THR A CA 1
ATOM 1041 C C . THR A 1 131 ? 12.498 -2.318 -9.986 1.00 84.81 131 THR A C 1
ATOM 1043 O O . THR A 1 131 ? 13.358 -2.524 -10.848 1.00 84.81 131 THR A O 1
ATOM 1046 N N . ALA A 1 132 ? 11.242 -2.765 -10.107 1.00 70.69 132 ALA A N 1
ATOM 1047 C CA . ALA A 1 132 ? 10.784 -3.483 -11.289 1.00 70.69 132 ALA A CA 1
ATOM 1048 C C . ALA A 1 132 ? 10.872 -2.552 -12.500 1.00 70.69 132 ALA A C 1
ATOM 1050 O O . ALA A 1 132 ? 10.105 -1.596 -12.663 1.00 70.69 132 ALA A O 1
ATOM 1051 N N . ARG A 1 133 ? 11.882 -2.811 -13.332 1.00 60.28 133 ARG A N 1
ATOM 1052 C CA . ARG A 1 133 ? 12.157 -2.036 -14.536 1.00 60.28 133 ARG A CA 1
ATOM 1053 C C . ARG A 1 133 ? 10.985 -2.158 -15.507 1.00 60.28 133 ARG A C 1
ATOM 1055 O O . ARG A 1 133 ? 10.305 -3.182 -15.579 1.00 60.28 133 ARG A O 1
ATOM 1062 N N . ALA A 1 134 ? 10.786 -1.104 -16.290 1.00 52.44 134 ALA A N 1
ATOM 1063 C CA . ALA A 1 134 ? 10.105 -1.229 -17.565 1.00 52.44 134 ALA A CA 1
ATOM 1064 C C . ALA A 1 134 ? 10.843 -2.294 -18.394 1.00 52.44 134 ALA A C 1
ATOM 1066 O O . ALA A 1 134 ? 12.073 -2.263 -18.468 1.00 52.44 134 ALA A O 1
ATOM 1067 N N . ALA A 1 135 ? 10.112 -3.286 -18.900 1.00 45.03 135 ALA A N 1
ATOM 1068 C CA . ALA A 1 135 ? 10.707 -4.376 -19.663 1.00 45.03 135 ALA A CA 1
ATOM 1069 C C . ALA A 1 135 ? 11.430 -3.831 -20.908 1.00 45.03 135 ALA A C 1
ATOM 1071 O O . ALA A 1 135 ? 11.020 -2.807 -21.467 1.00 45.03 135 ALA A O 1
ATOM 1072 N N . SER A 1 136 ? 12.523 -4.506 -21.266 1.00 40.66 136 SER A N 1
ATOM 1073 C CA . SER A 1 136 ? 13.255 -4.364 -22.529 1.00 40.66 136 SER A CA 1
ATOM 1074 C C . SER A 1 136 ? 12.403 -4.805 -23.712 1.00 40.66 136 SER A C 1
ATOM 1076 O O . SER A 1 136 ? 11.666 -5.802 -23.537 1.00 40.66 136 SER A O 1
#

Solvent-accessible surface area (backbone atoms only — not comparable to full-atom values): 7930 Å² total; per-residue (Å²): 141,73,95,67,83,52,62,67,62,52,50,51,51,51,51,53,50,49,64,74,42,52,94,73,63,74,81,88,58,72,66,45,67,69,47,55,50,47,49,54,47,53,54,48,42,52,51,50,53,52,52,49,49,63,66,44,46,68,70,65,71,38,67,92,81,47,57,73,65,62,49,48,54,52,43,61,72,42,44,65,57,54,53,50,52,53,50,53,44,51,51,45,52,51,51,49,51,50,56,36,66,74,32,71,69,50,33,55,52,41,56,59,47,47,70,41,89,90,42,49,75,70,57,33,51,51,50,46,56,74,63,58,66,38,72,131

Nearest PDB structures (foldseek):
  4j7j-assembly1_A  TM=7.363E-01  e=7.290E+00  Bacillus anthracis str. Sterne
  4j7k-assembly1_A  TM=7.262E-01  e=8.634E+00  Bacillus anthracis str. Sterne
  4j10-assembly1_A  TM=7.409E-01  e=9.665E+00  Bacillus anthracis str. Sterne

Secondary structure (DSSP, 8-state):
------HHHHHHHHHHHHHHTGGGPPPP-PPPHHHHHHHHHHHHHHHHHHHHHHHHHHHHH-TTTS-HHHHHHHHHHHHHHHHHHHHHHHHHHHHHHHHHHHSHHHHHHHHHHHTSTT--HHHHHHHHHHH-PPP-

Foldseek 3Di:
DDPDDCPVVVVVVVVVVCVVCVVVDDDAFDADVLLVVLVVLLVVLVVLVVVLCVLCCCLPPCPVPDDPVVSVVSCVVCVVVNVVSVVVSVVSLVVSVCSQVVDPVSVVQLVVQVVDPPDDPSNSSVCCSVPVGRDD